Protein AF-A0A976CRT9-F1 (afdb_monomer)

Foldseek 3Di:
DFDDEAQPSQVVLLVCLVVLHAAEDAHVRNCVPQVVVSVVSNVVSVHHYHYPHDQVNVVVVVCPPPDPPPVVDPDRDGDDPCALCNPPDPVCVVVDDPVSRVPD

Radius of gyration: 17.55 Å; Cα contacts (8 Å, |Δi|>4): 98; chains: 1; bounding box: 42×22×47 Å

Mean predicted aligned error: 4.17 Å

Sequence (104 aa):
MVAIVGTAGLHPALAAIRAGKDLAVASKEILVMAGEIVTREAELAGVPLLPVDSEHNAIFQCLDGHRGGASEVSRLILTASGGPFRNTPASDLEHVTLAQALKH

Nearest PDB structures (foldseek):
  6mh5-assembly1_A  TM=9.242E-01  e=1.907E-06  Staphylococcus schleiferi
  4zqh-assembly1_B  TM=9.095E-01  e=7.914E-05  Moraxella catarrhalis
  7f4c-assembly1_A  TM=8.980E-01  e=1.549E-01  Sulfurisphaera tokodaii str. 7
  4ydr-assembly1_A  TM=7.462E-01  e=8.691E-02  Sulfurisphaera tokodaii str. 7
  5x9d-assembly1_A-2  TM=7.188E-01  e=1.124E-01  Sulfurisphaera tokodaii str. 7

Secondary structure (DSSP, 8-state):
-B--SGGGGHHHHHHHHHTT--EEE--HHHHHHHHHHHHHHHHHHT--EEE-SHHHHHHHHHHTT--SGGGG-S---------TTTT--GGGGGG--HHHHT--

Structure (mmCIF, N/CA/C/O backbone):
data_AF-A0A976CRT9-F1
#
_entry.id   AF-A0A976CRT9-F1
#
loop_
_atom_site.group_PDB
_atom_site.id
_atom_site.type_symbol
_atom_site.label_atom_id
_atom_site.label_alt_id
_atom_site.label_comp_id
_atom_site.label_asym_id
_atom_site.label_entity_id
_atom_site.label_seq_id
_atom_site.pdbx_PDB_ins_code
_atom_site.Cartn_x
_atom_site.Cartn_y
_atom_site.Cartn_z
_atom_site.occupancy
_atom_site.B_iso_or_equiv
_atom_site.auth_seq_id
_atom_site.auth_comp_id
_atom_site.auth_asym_id
_atom_site.auth_atom_id
_atom_site.pdbx_PDB_model_num
ATOM 1 N N . MET A 1 1 ? -10.416 -9.429 3.683 1.00 85.25 1 MET A N 1
ATOM 2 C CA . MET A 1 1 ? -9.215 -8.914 2.992 1.00 85.25 1 MET A CA 1
ATOM 3 C C . MET A 1 1 ? -9.604 -8.440 1.601 1.00 85.25 1 MET A C 1
ATOM 5 O O . MET A 1 1 ? -10.251 -9.197 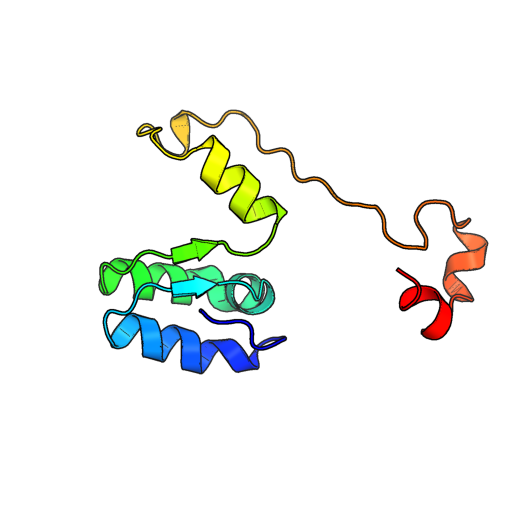0.887 1.00 85.25 1 MET A O 1
ATOM 9 N N . VAL A 1 2 ? -9.234 -7.213 1.232 1.00 89.06 2 VAL A N 1
ATOM 10 C CA . VAL A 1 2 ? -9.429 -6.649 -0.113 1.00 89.06 2 VAL A CA 1
ATOM 11 C C . VAL A 1 2 ? -8.074 -6.555 -0.808 1.00 89.06 2 VAL A C 1
ATOM 13 O O . VAL A 1 2 ? -7.195 -5.825 -0.356 1.00 89.06 2 VAL A O 1
ATOM 16 N N . ALA A 1 3 ? -7.932 -7.311 -1.897 1.00 90.31 3 ALA A N 1
ATOM 17 C CA . ALA A 1 3 ? -6.730 -7.388 -2.734 1.00 90.31 3 ALA A CA 1
ATOM 18 C C . ALA A 1 3 ? -7.061 -7.224 -4.233 1.00 90.31 3 ALA A C 1
ATOM 20 O O . ALA A 1 3 ? -6.347 -7.707 -5.107 1.00 90.31 3 ALA A O 1
ATOM 21 N N . ILE A 1 4 ? -8.199 -6.591 -4.531 1.00 90.44 4 ILE A N 1
ATOM 22 C CA . ILE A 1 4 ? -8.618 -6.290 -5.902 1.00 90.44 4 ILE A CA 1
ATOM 23 C C . ILE A 1 4 ? -7.757 -5.130 -6.404 1.00 90.44 4 ILE A C 1
ATOM 25 O O . ILE A 1 4 ? -7.726 -4.080 -5.765 1.00 90.44 4 ILE A O 1
ATOM 29 N N . VAL A 1 5 ? -7.068 -5.318 -7.529 1.00 85.69 5 VAL A N 1
ATOM 30 C CA . VAL A 1 5 ? -6.184 -4.300 -8.117 1.00 85.69 5 VAL A CA 1
ATOM 31 C C . VAL A 1 5 ? -6.986 -3.070 -8.550 1.00 85.69 5 VAL A C 1
ATOM 33 O O . VAL A 1 5 ? -8.070 -3.191 -9.130 1.00 85.69 5 VAL A O 1
ATOM 36 N N . GLY A 1 6 ? -6.436 -1.882 -8.296 1.00 85.56 6 GLY A N 1
ATOM 37 C CA . GLY A 1 6 ? -7.032 -0.616 -8.704 1.00 85.56 6 GLY A CA 1
ATOM 38 C C . GLY A 1 6 ? -8.298 -0.236 -7.928 1.00 85.56 6 GLY A C 1
ATOM 39 O O . GLY A 1 6 ? -8.515 -0.607 -6.776 1.00 85.56 6 GLY A O 1
ATOM 40 N N . THR A 1 7 ? -9.153 0.558 -8.570 1.00 88.44 7 THR A N 1
ATOM 41 C CA . THR A 1 7 ? -10.294 1.226 -7.919 1.00 88.44 7 THR A CA 1
ATOM 42 C C . THR A 1 7 ? -11.522 0.335 -7.740 1.00 88.44 7 THR A C 1
ATOM 44 O O . THR A 1 7 ? -12.406 0.652 -6.943 1.00 88.44 7 THR A O 1
ATOM 47 N N . ALA A 1 8 ? -11.570 -0.808 -8.431 1.00 90.75 8 ALA A N 1
ATOM 48 C CA . ALA A 1 8 ? -12.698 -1.737 -8.386 1.00 90.75 8 ALA A CA 1
ATOM 49 C C . ALA A 1 8 ? -12.944 -2.323 -6.982 1.00 90.75 8 ALA A C 1
ATOM 51 O O . ALA A 1 8 ? -14.051 -2.767 -6.681 1.00 90.75 8 ALA A O 1
ATOM 52 N N . GLY A 1 9 ? -11.938 -2.291 -6.101 1.00 91.62 9 GLY A N 1
ATOM 53 C CA . GLY A 1 9 ? -12.063 -2.755 -4.722 1.00 91.62 9 GLY A CA 1
ATOM 54 C C . GLY A 1 9 ? -12.827 -1.817 -3.778 1.00 91.62 9 GLY A C 1
ATOM 55 O O . GLY A 1 9 ? -13.158 -2.247 -2.674 1.00 91.62 9 GLY A O 1
ATOM 56 N N . LEU A 1 10 ? -13.162 -0.583 -4.185 1.00 94.19 10 LEU A N 1
ATOM 57 C CA . LEU A 1 10 ? -13.832 0.388 -3.307 1.00 94.19 10 LEU A CA 1
ATOM 58 C C . LEU A 1 10 ? -15.232 -0.070 -2.867 1.00 94.19 10 LEU A C 1
ATOM 60 O O . LEU A 1 10 ? -15.529 -0.073 -1.674 1.00 94.19 10 LEU A O 1
ATOM 64 N N . HIS A 1 11 ? -16.097 -0.478 -3.801 1.00 94.31 11 HIS A N 1
ATOM 65 C CA . HIS A 1 11 ? -17.450 -0.927 -3.447 1.00 94.31 11 HIS A CA 1
ATOM 66 C C . HIS A 1 11 ? -17.436 -2.158 -2.521 1.00 94.31 11 HIS A C 1
ATOM 68 O O . HIS A 1 11 ? -18.120 -2.118 -1.495 1.00 94.31 11 HIS A O 1
ATOM 74 N N . PRO A 1 12 ? -16.644 -3.217 -2.797 1.00 94.56 12 PRO A N 1
ATOM 75 C CA . PRO A 1 12 ? -16.480 -4.330 -1.863 1.00 94.56 12 PRO A CA 1
A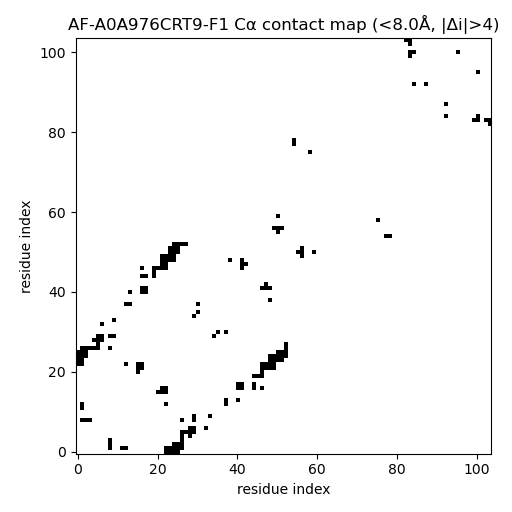TOM 76 C C . PRO A 1 12 ? -15.941 -3.914 -0.488 1.00 94.56 12 PRO A C 1
ATOM 78 O O . PRO A 1 12 ? -16.415 -4.432 0.521 1.00 94.56 12 PRO A O 1
ATOM 81 N N . ALA A 1 13 ? -14.990 -2.974 -0.426 1.00 94.94 13 ALA A N 1
ATOM 82 C CA . ALA A 1 13 ? -14.436 -2.479 0.835 1.00 94.94 13 ALA A CA 1
ATOM 83 C C . ALA A 1 13 ? -15.502 -1.781 1.695 1.00 94.94 13 ALA A C 1
ATOM 85 O O . ALA A 1 13 ? -15.668 -2.120 2.866 1.00 94.94 13 ALA A O 1
ATOM 86 N N . LEU A 1 14 ? -16.280 -0.870 1.103 1.00 95.56 14 LEU A N 1
ATOM 87 C CA . LEU A 1 14 ? -17.370 -0.182 1.803 1.00 95.56 14 LEU A CA 1
ATOM 88 C C . LEU A 1 14 ? -18.482 -1.148 2.226 1.00 95.56 14 LEU A C 1
ATOM 90 O O . LEU A 1 14 ? -19.026 -1.024 3.320 1.00 95.56 14 LEU A O 1
ATOM 94 N N . ALA A 1 15 ? -18.811 -2.133 1.386 1.00 95.88 15 ALA A N 1
ATOM 95 C CA . ALA A 1 15 ? -19.790 -3.159 1.730 1.00 95.88 15 ALA A CA 1
ATOM 96 C C . ALA A 1 15 ? -19.332 -4.009 2.929 1.00 95.88 15 ALA A C 1
ATOM 98 O O . ALA A 1 15 ? -20.135 -4.289 3.817 1.00 95.88 15 ALA A O 1
ATOM 99 N N . ALA A 1 16 ? -18.048 -4.379 2.984 1.00 96.12 16 ALA A N 1
ATOM 100 C CA . ALA A 1 16 ? -17.477 -5.114 4.110 1.00 96.12 16 ALA A CA 1
ATOM 101 C C . ALA A 1 16 ? -17.519 -4.295 5.411 1.00 96.12 16 ALA A C 1
ATOM 103 O O . ALA A 1 16 ? -17.977 -4.809 6.431 1.00 96.12 16 ALA A O 1
ATOM 104 N N . ILE A 1 17 ? -17.134 -3.015 5.353 1.00 96.69 17 ILE A N 1
ATOM 105 C CA . ILE A 1 17 ? -17.213 -2.088 6.493 1.00 96.69 17 ILE A CA 1
ATOM 106 C C . ILE A 1 17 ? -18.651 -1.990 7.015 1.00 96.69 17 ILE A C 1
ATOM 108 O O . ILE A 1 17 ? -18.900 -2.206 8.197 1.00 96.69 17 ILE A O 1
ATOM 112 N N . ARG A 1 18 ? -19.623 -1.733 6.130 1.00 95.62 18 ARG A N 1
ATOM 113 C CA . ARG A 1 18 ? -21.045 -1.606 6.504 1.00 95.62 18 ARG A CA 1
ATOM 114 C C . ARG A 1 18 ? -21.641 -2.898 7.056 1.00 95.62 18 ARG A C 1
ATOM 116 O O . ARG A 1 18 ? -22.608 -2.852 7.807 1.00 95.62 18 ARG A O 1
ATOM 123 N N . ALA A 1 19 ? -21.067 -4.044 6.701 1.00 96.81 19 ALA A N 1
ATOM 124 C CA . ALA A 1 19 ? -21.417 -5.344 7.261 1.00 96.81 19 ALA A CA 1
ATOM 125 C C . ALA A 1 19 ? -20.703 -5.650 8.597 1.00 96.81 19 ALA A C 1
ATOM 127 O O . ALA A 1 19 ? -20.808 -6.776 9.093 1.00 96.81 19 ALA A O 1
ATOM 128 N N . GLY A 1 20 ? -19.963 -4.688 9.163 1.00 95.69 20 GLY A N 1
ATOM 129 C CA . GLY A 1 20 ? -19.244 -4.829 10.429 1.00 95.69 20 GLY A CA 1
ATOM 130 C C . GLY A 1 20 ? -18.052 -5.783 10.346 1.00 95.69 20 GLY A C 1
ATOM 131 O O . GLY A 1 20 ? -17.771 -6.493 11.308 1.00 95.69 20 GLY A O 1
ATOM 132 N N . LYS A 1 21 ? -17.412 -5.903 9.175 1.00 96.56 21 LYS A N 1
ATOM 133 C CA . LYS A 1 21 ? -16.273 -6.806 8.964 1.00 96.56 21 LYS A CA 1
ATOM 134 C C . LYS A 1 21 ? -14.964 -6.039 8.989 1.00 96.56 21 LYS A C 1
ATOM 136 O O . LYS A 1 21 ? -14.800 -5.128 8.184 1.00 96.56 21 LYS A O 1
ATOM 141 N N . ASP A 1 22 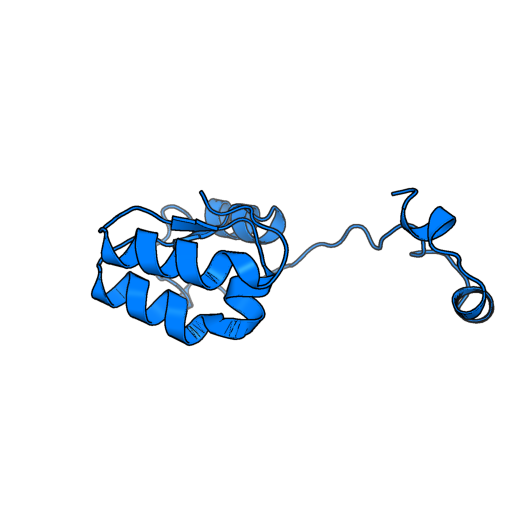? -14.021 -6.499 9.808 1.00 93.94 22 ASP A N 1
ATOM 142 C CA . ASP A 1 22 ? -12.629 -6.041 9.806 1.00 93.94 22 ASP A CA 1
A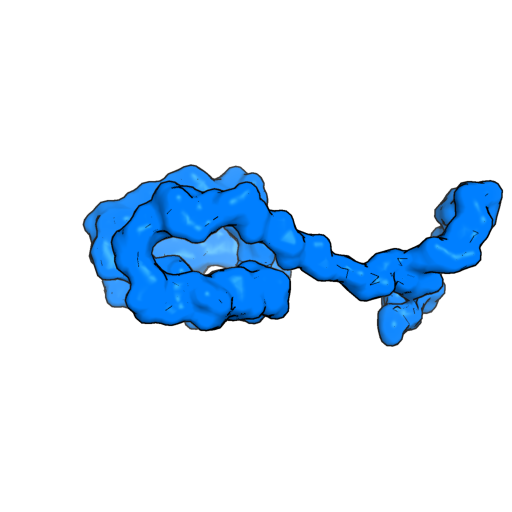TOM 143 C C . ASP A 1 22 ? -12.073 -5.973 8.383 1.00 93.94 22 ASP A C 1
ATOM 145 O O . ASP A 1 22 ? -12.160 -6.934 7.599 1.00 93.94 22 ASP A O 1
ATOM 149 N N . LEU A 1 23 ? -11.485 -4.828 8.041 1.00 94.19 23 LEU A N 1
ATOM 150 C CA . LEU A 1 23 ? -11.020 -4.576 6.691 1.00 94.19 23 LEU A CA 1
ATOM 151 C C . LEU A 1 23 ? -9.494 -4.598 6.636 1.00 94.19 23 LEU A C 1
ATOM 153 O O . LEU A 1 23 ? -8.823 -3.598 6.864 1.00 94.19 23 LEU A O 1
ATOM 157 N N . ALA A 1 24 ? -8.952 -5.749 6.244 1.00 95.00 24 ALA A N 1
ATOM 158 C CA . ALA A 1 24 ? -7.565 -5.858 5.802 1.00 95.00 24 ALA A CA 1
ATOM 159 C C . ALA A 1 24 ? -7.425 -5.350 4.353 1.00 95.00 24 ALA A C 1
ATOM 161 O O . ALA A 1 24 ? -7.992 -5.965 3.440 1.00 95.00 24 ALA A O 1
ATOM 162 N N . VAL A 1 25 ? -6.698 -4.249 4.143 1.00 90.88 25 VAL A N 1
ATOM 163 C CA . VAL A 1 25 ? -6.551 -3.555 2.850 1.00 90.88 25 VAL A CA 1
ATOM 164 C C . VAL A 1 25 ? -5.145 -3.760 2.288 1.00 90.88 25 VAL A C 1
ATOM 166 O O . VAL A 1 25 ? -4.165 -3.289 2.864 1.00 90.88 25 VAL A O 1
ATOM 169 N N . ALA A 1 26 ? -5.049 -4.445 1.145 1.00 90.75 26 ALA A N 1
ATOM 170 C CA . ALA A 1 26 ? -3.801 -4.590 0.390 1.00 90.75 26 ALA A CA 1
ATOM 171 C C . ALA A 1 26 ? -3.683 -3.573 -0.755 1.00 90.75 26 ALA A C 1
ATOM 173 O O . ALA A 1 26 ? -2.584 -3.151 -1.097 1.00 90.75 26 ALA A O 1
ATOM 174 N N . SER A 1 27 ? -4.809 -3.164 -1.342 1.00 87.75 27 SER A N 1
ATOM 175 C CA . SER A 1 27 ? -4.819 -2.257 -2.492 1.00 87.75 27 SER A CA 1
ATOM 176 C C . SER A 1 27 ? -4.664 -0.801 -2.055 1.00 87.75 27 SER A C 1
ATOM 178 O O . SER A 1 27 ? -5.583 -0.215 -1.473 1.00 87.75 27 SER A O 1
ATOM 180 N N . LYS A 1 28 ? -3.511 -0.201 -2.365 1.00 8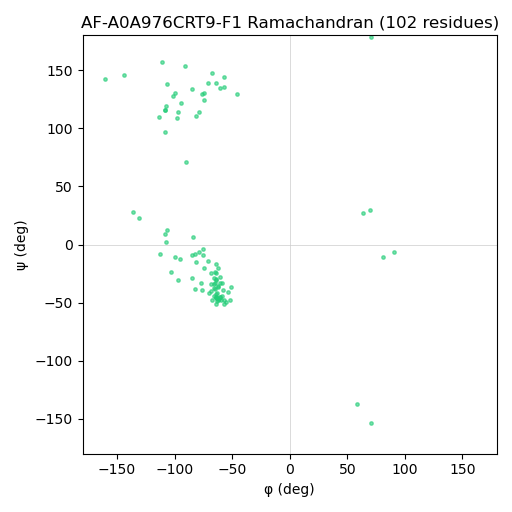9.69 28 LYS A N 1
ATOM 181 C CA . LYS A 1 28 ? -3.181 1.184 -1.991 1.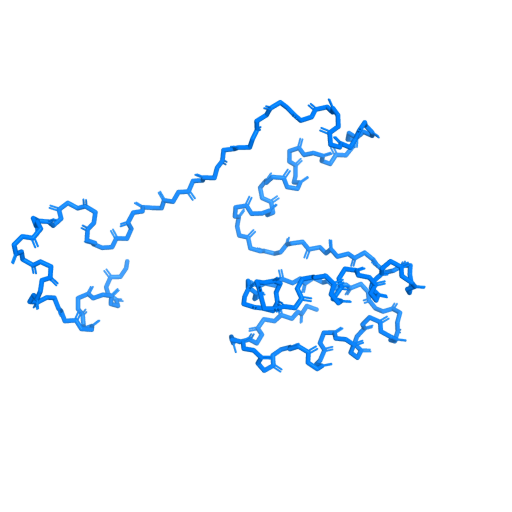00 89.69 28 LYS A CA 1
ATOM 182 C C . LYS A 1 28 ? -4.107 2.190 -2.686 1.00 89.69 28 LYS A C 1
ATOM 184 O O . LYS A 1 28 ? -4.474 3.210 -2.112 1.00 89.69 28 LYS A O 1
ATOM 189 N N . GLU A 1 29 ? -4.533 1.881 -3.909 1.00 92.62 29 GLU A N 1
ATOM 190 C CA . GLU A 1 29 ? -5.314 2.753 -4.791 1.00 92.62 29 GLU A CA 1
ATOM 191 C C . GLU A 1 29 ? -6.664 3.153 -4.190 1.00 92.62 29 GLU A C 1
ATOM 193 O O . GLU A 1 29 ? -7.121 4.273 -4.405 1.00 92.62 29 GLU A O 1
ATOM 198 N N . ILE A 1 30 ? -7.286 2.267 -3.405 1.00 91.25 30 ILE A N 1
ATOM 199 C CA . ILE A 1 30 ? -8.556 2.543 -2.719 1.00 91.25 30 ILE A CA 1
ATOM 200 C C . ILE A 1 30 ? -8.374 3.681 -1.713 1.00 91.25 30 ILE A C 1
ATOM 202 O O . ILE A 1 30 ? -9.183 4.606 -1.676 1.00 91.25 30 ILE A O 1
ATOM 206 N N . LEU A 1 31 ? -7.303 3.627 -0.917 1.00 90.81 31 LEU A N 1
ATOM 207 C CA . LEU A 1 31 ? -7.023 4.626 0.113 1.00 90.81 31 LEU A CA 1
ATOM 208 C C . LEU A 1 31 ? -6.466 5.922 -0.482 1.00 90.81 31 LEU A C 1
ATOM 210 O O . LEU A 1 31 ? -6.784 6.998 0.012 1.00 90.81 31 LEU A O 1
ATOM 214 N N . VAL A 1 32 ? -5.704 5.846 -1.576 1.00 93.12 32 VAL A N 1
ATOM 215 C CA . VAL A 1 32 ? -5.250 7.041 -2.306 1.00 93.12 32 VAL A CA 1
ATOM 216 C C . VAL A 1 32 ? -6.434 7.802 -2.910 1.00 93.12 32 VAL A C 1
ATOM 218 O O . VAL A 1 32 ? -6.475 9.026 -2.843 1.00 93.12 32 VAL A O 1
ATOM 221 N N . MET A 1 33 ? -7.406 7.094 -3.490 1.00 93.69 33 MET A N 1
ATOM 222 C CA . MET A 1 33 ? -8.549 7.713 -4.168 1.00 93.69 33 MET A CA 1
ATOM 223 C C . MET A 1 33 ? -9.671 8.134 -3.210 1.00 93.69 33 MET A C 1
ATOM 225 O O . MET A 1 33 ? -10.287 9.176 -3.415 1.00 93.69 33 MET A O 1
ATOM 229 N N . ALA A 1 34 ? -9.955 7.333 -2.181 1.00 93.56 34 ALA A N 1
ATOM 230 C CA . ALA A 1 34 ? -11.127 7.496 -1.319 1.00 93.56 34 ALA A CA 1
ATOM 231 C C . ALA A 1 34 ? -10.807 7.339 0.177 1.00 93.56 34 ALA A C 1
ATOM 233 O O . ALA A 1 34 ? -11.681 6.948 0.952 1.00 93.56 34 ALA A O 1
ATOM 234 N N . GLY A 1 35 ? -9.575 7.643 0.594 1.00 92.50 35 GLY A N 1
ATOM 235 C CA . GLY A 1 35 ? -9.108 7.451 1.970 1.00 92.50 35 GLY A CA 1
ATOM 236 C C . GLY A 1 35 ? -10.018 8.079 3.021 1.00 92.50 35 GLY A C 1
ATOM 237 O O . GLY A 1 35 ? -10.424 7.390 3.948 1.00 92.50 35 GLY A O 1
ATOM 238 N N . GLU A 1 36 ? -10.426 9.338 2.843 1.00 95.31 36 GLU A N 1
ATOM 239 C CA . GLU A 1 36 ? -11.329 10.018 3.787 1.00 95.31 36 GLU A CA 1
ATOM 240 C C . GLU A 1 36 ? -12.667 9.279 3.950 1.00 95.31 36 GLU A C 1
ATOM 242 O O . GLU A 1 36 ? -13.138 9.076 5.066 1.00 95.31 36 GLU A O 1
ATOM 247 N N . ILE A 1 37 ? -13.265 8.831 2.842 1.00 95.69 37 ILE A N 1
ATOM 248 C CA . ILE A 1 37 ? -14.555 8.130 2.854 1.00 95.69 37 ILE A CA 1
ATOM 249 C C . ILE A 1 37 ? -14.407 6.772 3.542 1.00 95.69 37 ILE A C 1
ATOM 251 O O . ILE A 1 37 ? -15.219 6.431 4.397 1.00 95.69 37 ILE A O 1
ATOM 255 N N . VAL A 1 38 ? -13.378 6.002 3.181 1.00 95.31 38 VAL A N 1
ATOM 256 C CA . VAL A 1 38 ? -13.136 4.666 3.743 1.00 95.31 38 VAL A CA 1
ATOM 257 C C . VAL A 1 38 ? -12.846 4.748 5.240 1.00 95.31 38 VAL A C 1
ATOM 259 O O . VAL A 1 38 ? -13.452 4.003 6.006 1.00 95.31 38 VAL A O 1
ATOM 262 N N . THR A 1 39 ? -11.981 5.674 5.662 1.00 94.88 39 THR A N 1
ATOM 263 C CA . THR A 1 39 ? -11.654 5.893 7.077 1.00 94.88 39 THR A CA 1
ATOM 264 C C . THR A 1 39 ? -12.883 6.318 7.866 1.00 94.88 39 THR A C 1
ATOM 266 O O . THR A 1 39 ? -13.194 5.692 8.875 1.00 94.88 39 THR A O 1
ATOM 269 N N . ARG A 1 40 ? -13.653 7.294 7.367 1.00 96.69 40 ARG A N 1
ATOM 270 C CA . ARG A 1 40 ? -14.879 7.748 8.034 1.00 96.69 40 ARG A CA 1
ATOM 271 C C . ARG A 1 40 ? -15.908 6.630 8.185 1.00 96.69 40 ARG A C 1
ATOM 273 O O . ARG A 1 40 ? -16.508 6.489 9.243 1.00 96.69 40 ARG A O 1
ATOM 280 N N . GLU A 1 41 ? -16.155 5.843 7.139 1.00 96.50 41 GLU A N 1
ATOM 281 C CA . GLU A 1 41 ? -17.133 4.748 7.210 1.00 96.50 41 GLU A CA 1
ATOM 282 C C . GLU A 1 41 ? -16.668 3.652 8.181 1.00 96.50 41 GLU A C 1
ATOM 284 O O . GLU A 1 41 ? -17.492 3.101 8.908 1.00 96.50 41 GLU A O 1
ATOM 289 N N . ALA A 1 42 ? -15.364 3.355 8.224 1.00 96.25 42 ALA A N 1
ATOM 290 C CA . ALA A 1 42 ? -14.793 2.393 9.163 1.00 96.25 42 ALA A CA 1
ATOM 291 C C . ALA A 1 42 ? -14.919 2.868 10.618 1.00 96.25 42 ALA A C 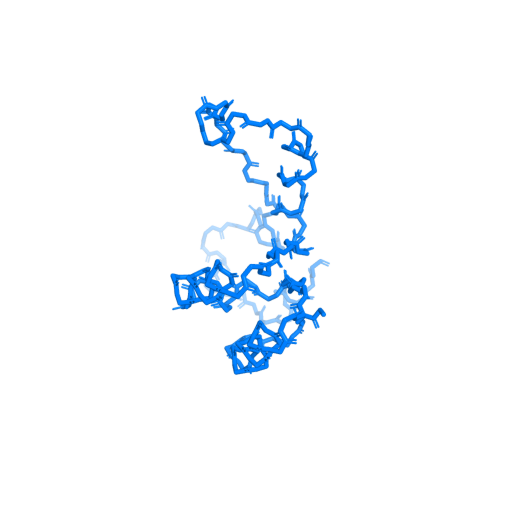1
ATOM 293 O O . ALA A 1 42 ? -15.359 2.101 11.473 1.00 96.25 42 ALA A O 1
ATOM 294 N N . GLU A 1 43 ? -14.630 4.146 10.882 1.00 95.69 43 GLU A N 1
ATOM 295 C CA . GLU A 1 43 ? -14.833 4.781 12.189 1.00 95.69 43 GLU A CA 1
ATOM 296 C C . GLU A 1 43 ? -16.305 4.733 12.621 1.00 95.69 43 GLU A C 1
ATOM 298 O O . GLU A 1 43 ? -16.604 4.306 13.736 1.00 95.69 43 GLU A O 1
ATOM 303 N N . LEU A 1 44 ? -17.235 5.105 11.732 1.00 96.25 44 LEU A N 1
ATOM 304 C CA . LEU A 1 44 ? -18.677 5.065 12.005 1.00 96.25 44 LEU A CA 1
ATOM 305 C C . LEU A 1 44 ? -19.183 3.645 12.287 1.00 96.25 44 LEU A C 1
ATOM 307 O O . LEU A 1 44 ? -20.074 3.464 13.115 1.00 96.25 44 LEU A O 1
ATOM 311 N N . ALA A 1 45 ? -18.629 2.644 11.603 1.00 96.62 45 ALA A N 1
ATOM 312 C CA . ALA A 1 45 ? -18.974 1.241 11.804 1.00 96.62 45 ALA A CA 1
ATOM 313 C C . ALA A 1 45 ? -18.244 0.595 12.999 1.00 96.62 45 ALA A C 1
ATOM 315 O O . ALA A 1 45 ? -18.558 -0.542 13.349 1.00 96.62 45 ALA A O 1
ATOM 316 N N . GLY A 1 46 ? -17.271 1.282 13.613 1.00 96.50 46 GLY A N 1
ATOM 317 C CA . GLY A 1 46 ? -16.411 0.717 14.658 1.00 96.50 46 GLY A CA 1
ATOM 318 C C . GLY A 1 46 ? -15.531 -0.435 14.160 1.00 96.50 46 GLY A C 1
ATOM 319 O O . GLY A 1 46 ? -15.195 -1.334 14.929 1.00 96.50 46 GLY A O 1
ATOM 320 N N . VAL A 1 47 ? -15.197 -0.437 12.869 1.00 96.06 47 VAL A N 1
ATOM 321 C CA . VAL A 1 47 ? -14.458 -1.505 12.192 1.00 96.06 47 VAL A CA 1
ATOM 322 C C . VAL A 1 47 ? -12.984 -1.112 12.053 1.00 96.06 47 VAL A C 1
ATOM 324 O O . VAL A 1 47 ? -12.692 -0.027 11.549 1.00 96.06 47 VAL A O 1
ATOM 327 N N . PRO A 1 48 ? -12.029 -1.980 12.427 1.00 92.50 48 PRO A N 1
ATOM 328 C CA . PRO A 1 48 ? -10.612 -1.702 12.239 1.00 92.50 48 PRO A CA 1
ATOM 329 C C . PRO A 1 48 ? -10.205 -1.759 10.757 1.00 92.50 48 PRO A C 1
ATOM 331 O O . PRO A 1 48 ? -10.594 -2.664 10.009 1.00 92.50 48 PRO A O 1
ATOM 334 N N . LEU A 1 49 ? -9.350 -0.812 10.358 1.00 93.00 49 LEU A N 1
ATOM 335 C CA . LEU A 1 49 ? -8.629 -0.815 9.085 1.00 93.00 49 LEU A CA 1
ATOM 336 C C . LEU A 1 49 ? -7.220 -1.369 9.307 1.00 93.00 49 LEU A C 1
ATOM 338 O O . LEU A 1 49 ? -6.409 -0.750 9.992 1.00 93.00 49 LEU A O 1
ATOM 342 N N . LEU A 1 50 ? -6.925 -2.529 8.721 1.00 94.56 50 LEU A N 1
ATOM 343 C CA . LEU A 1 50 ? -5.641 -3.213 8.878 1.00 94.56 50 LEU A CA 1
ATOM 344 C C . LEU A 1 50 ? -4.822 -3.106 7.579 1.00 94.56 50 LEU A C 1
ATOM 346 O O . LEU A 1 50 ? -5.280 -3.590 6.536 1.00 94.56 50 LEU A O 1
ATOM 350 N N . PRO A 1 51 ? -3.627 -2.489 7.592 1.00 93.62 51 PRO A N 1
A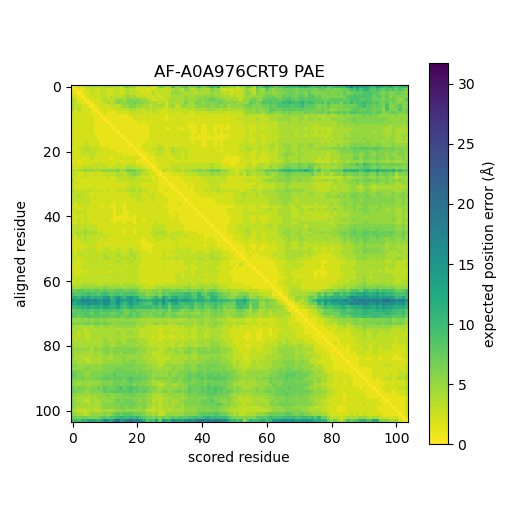TOM 351 C CA . PRO A 1 51 ? -2.790 -2.398 6.403 1.00 93.62 51 PRO A CA 1
ATOM 352 C C . PRO A 1 51 ? -2.133 -3.749 6.095 1.00 93.62 51 PRO A C 1
ATOM 354 O O . PRO A 1 51 ? -1.520 -4.361 6.962 1.00 93.62 51 PRO A O 1
ATOM 357 N N . VAL A 1 52 ? -2.232 -4.205 4.845 1.00 94.50 52 VAL A N 1
ATOM 358 C CA . VAL A 1 52 ? -1.544 -5.424 4.366 1.00 94.50 52 VAL A CA 1
ATOM 359 C C . VAL A 1 52 ? -0.317 -5.083 3.518 1.00 94.50 52 VAL A C 1
ATOM 361 O O . VAL A 1 52 ? 0.608 -5.883 3.408 1.00 94.50 52 VAL A O 1
ATOM 364 N N . ASP A 1 53 ? -0.295 -3.888 2.934 1.00 93.69 53 ASP A N 1
ATOM 365 C CA . ASP A 1 53 ? 0.834 -3.380 2.163 1.00 93.69 53 ASP A CA 1
ATOM 366 C C . ASP A 1 53 ? 2.132 -3.361 2.991 1.00 93.69 53 ASP A C 1
ATOM 368 O O . ASP A 1 53 ? 2.105 -2.942 4.149 1.00 93.69 53 ASP A O 1
ATOM 372 N N . SER A 1 54 ? 3.259 -3.813 2.425 1.00 93.56 54 SER A N 1
ATOM 373 C CA . SER A 1 54 ? 4.482 -4.132 3.183 1.00 93.56 54 SER A CA 1
ATOM 374 C C . SER A 1 54 ? 4.992 -2.982 4.045 1.00 93.56 54 SER A C 1
ATOM 376 O O . SER A 1 54 ? 5.246 -3.179 5.234 1.00 93.56 54 SER A O 1
ATOM 378 N N . GLU A 1 55 ? 5.115 -1.780 3.482 1.00 95.25 55 GLU A N 1
ATOM 379 C CA . GLU A 1 55 ? 5.660 -0.625 4.203 1.00 95.25 55 GLU A CA 1
ATOM 380 C C . GLU A 1 55 ? 4.694 -0.135 5.292 1.00 95.25 55 GLU A C 1
ATOM 382 O O . GLU A 1 55 ? 5.100 0.159 6.417 1.00 95.25 55 GLU A O 1
ATOM 387 N N . HIS A 1 56 ? 3.398 -0.099 4.982 1.00 93.44 56 HIS A N 1
ATOM 388 C CA . HIS A 1 56 ? 2.359 0.337 5.914 1.00 93.44 56 HIS A CA 1
ATOM 389 C C . HIS A 1 56 ? 2.185 -0.659 7.064 1.00 93.44 56 HIS A C 1
ATOM 391 O O . HIS A 1 56 ? 2.041 -0.256 8.216 1.00 93.44 56 HIS A O 1
ATOM 397 N N . ASN A 1 57 ? 2.250 -1.957 6.766 1.00 94.69 57 ASN A N 1
ATOM 398 C CA . ASN A 1 57 ? 2.201 -3.018 7.761 1.00 94.69 57 ASN A CA 1
ATOM 399 C C . ASN A 1 57 ? 3.464 -3.037 8.638 1.00 94.69 57 ASN A C 1
ATOM 401 O O . ASN A 1 57 ? 3.380 -3.333 9.827 1.00 94.69 57 ASN A O 1
ATOM 405 N N . ALA A 1 58 ? 4.636 -2.699 8.091 1.00 95.56 58 ALA A N 1
ATOM 406 C CA . ALA A 1 58 ? 5.848 -2.530 8.893 1.00 95.56 58 ALA A CA 1
ATOM 407 C C . ALA A 1 58 ? 5.706 -1.363 9.884 1.00 95.56 58 ALA A C 1
ATOM 409 O O . ALA A 1 58 ? 6.006 -1.523 11.064 1.00 95.56 58 ALA A O 1
ATOM 410 N N . ILE A 1 59 ? 5.180 -0.216 9.436 1.00 93.81 59 ILE A N 1
ATOM 411 C CA . ILE A 1 59 ? 4.875 0.920 10.322 1.00 93.81 59 ILE A CA 1
ATOM 412 C C . ILE A 1 59 ? 3.848 0.518 11.385 1.00 93.81 59 ILE A C 1
ATOM 414 O O . ILE A 1 59 ? 4.050 0.814 12.559 1.00 93.81 59 ILE A O 1
ATOM 418 N N . PHE A 1 60 ? 2.779 -0.177 10.990 1.00 92.56 60 PHE A N 1
ATOM 419 C CA . PHE A 1 60 ? 1.745 -0.646 11.911 1.00 92.56 60 PHE A CA 1
ATOM 420 C C . PHE A 1 60 ? 2.332 -1.528 13.018 1.00 92.56 60 PHE A C 1
ATOM 422 O O . PHE A 1 60 ? 2.090 -1.267 14.190 1.00 92.56 60 PHE A O 1
ATOM 429 N N . GLN A 1 61 ? 3.178 -2.500 12.667 1.00 93.38 61 GLN A N 1
ATOM 430 C CA . GLN A 1 61 ? 3.857 -3.362 13.640 1.00 93.38 61 GLN A CA 1
ATOM 431 C C . GLN A 1 61 ? 4.793 -2.591 14.578 1.00 93.38 61 GLN A C 1
ATOM 433 O O . GLN A 1 61 ? 4.876 -2.920 15.755 1.00 93.38 61 GLN A O 1
ATOM 438 N N . CYS A 1 62 ? 5.484 -1.557 14.088 1.00 93.38 62 CYS A N 1
ATOM 439 C CA . CYS A 1 62 ? 6.333 -0.711 14.932 1.00 93.38 62 CYS A CA 1
ATOM 440 C C . CYS A 1 62 ? 5.539 0.147 15.930 1.00 93.38 62 CYS A C 1
ATOM 442 O O . CYS A 1 62 ? 6.105 0.579 16.930 1.00 93.38 62 CYS A O 1
ATOM 444 N N . LEU A 1 63 ? 4.268 0.437 15.642 1.00 90.69 63 LEU A N 1
ATOM 445 C CA . LEU A 1 63 ? 3.391 1.245 16.492 1.00 90.69 63 LEU A CA 1
ATOM 446 C C . LEU A 1 63 ? 2.439 0.394 17.342 1.00 90.69 63 LEU A C 1
ATOM 448 O O . LEU A 1 63 ? 1.787 0.930 18.237 1.00 90.69 63 LEU A O 1
ATOM 452 N N . ASP A 1 64 ? 2.338 -0.910 17.087 1.00 88.44 64 ASP A N 1
ATOM 453 C CA . ASP A 1 64 ? 1.441 -1.784 17.835 1.00 88.44 64 ASP A CA 1
ATOM 454 C C . ASP A 1 64 ? 1.809 -1.798 19.330 1.00 88.44 64 ASP A C 1
ATOM 456 O O . ASP A 1 64 ? 2.976 -1.852 19.718 1.00 88.44 64 ASP A O 1
ATOM 460 N N . GLY A 1 65 ? 0.798 -1.679 20.190 1.00 83.44 65 GLY A N 1
ATOM 461 C CA . GLY A 1 65 ? 0.970 -1.513 21.637 1.00 83.44 65 GLY A CA 1
ATOM 462 C C . GLY A 1 65 ? 1.297 -0.089 22.121 1.00 83.44 65 GLY A C 1
ATOM 463 O O . GLY A 1 65 ? 1.171 0.169 23.322 1.00 83.44 65 GLY A O 1
ATOM 464 N N . HIS A 1 66 ? 1.625 0.855 21.231 1.00 84.31 66 HIS A N 1
ATOM 465 C CA . HIS A 1 66 ? 1.810 2.270 21.572 1.00 84.31 66 HIS A CA 1
ATOM 466 C C . HIS A 1 66 ? 0.472 3.022 21.562 1.00 84.31 66 HIS A C 1
ATOM 468 O O . HIS A 1 66 ? -0.345 2.863 20.656 1.00 84.31 66 HIS A O 1
ATOM 474 N N . ARG A 1 67 ? 0.210 3.834 22.597 1.00 81.12 67 ARG A N 1
ATOM 475 C CA . ARG A 1 67 ? -1.109 4.465 22.810 1.00 81.12 67 ARG A CA 1
ATOM 476 C C . ARG A 1 67 ? -1.133 5.981 22.656 1.00 81.12 67 ARG A C 1
ATOM 478 O O . ARG A 1 67 ? -2.227 6.539 22.632 1.00 81.12 67 ARG A O 1
ATOM 485 N N . GLY A 1 68 ? 0.009 6.655 22.520 1.00 79.69 68 GLY A N 1
ATOM 486 C CA . GLY A 1 68 ? 0.020 8.105 22.292 1.00 79.69 68 GLY A CA 1
ATOM 487 C C . GLY A 1 68 ? -0.368 8.514 20.871 1.00 79.69 68 GLY A C 1
ATOM 488 O O . GLY A 1 68 ? -0.499 9.702 20.586 1.00 79.69 68 GLY A O 1
ATOM 489 N N . GLY A 1 69 ? -0.603 7.554 19.973 1.00 82.75 69 GLY A N 1
ATOM 490 C CA . GLY A 1 69 ? -1.031 7.835 18.607 1.00 82.75 69 GLY A CA 1
ATOM 491 C C . GLY A 1 69 ? -0.017 8.712 17.873 1.00 82.75 69 GLY A C 1
ATOM 492 O O . GLY A 1 69 ? 1.191 8.513 17.985 1.00 82.75 69 GLY A O 1
ATOM 493 N N . ALA A 1 70 ? -0.498 9.707 17.128 1.00 84.38 70 ALA A N 1
ATOM 494 C CA . ALA A 1 70 ? 0.360 10.552 16.299 1.00 84.38 70 ALA A CA 1
ATOM 495 C C . ALA A 1 70 ? 1.366 11.411 17.094 1.00 84.38 70 ALA A C 1
ATOM 497 O O . ALA A 1 70 ? 2.390 11.792 16.536 1.00 84.38 70 ALA A O 1
ATOM 498 N N . SER A 1 71 ? 1.115 11.715 18.375 1.00 89.94 71 SER A N 1
ATOM 499 C CA . SER A 1 71 ? 2.019 12.562 19.171 1.00 89.94 71 SER A CA 1
ATOM 500 C C . SER A 1 71 ? 3.305 11.848 19.603 1.00 89.94 71 SER A C 1
ATOM 502 O O . SER A 1 71 ? 4.298 12.512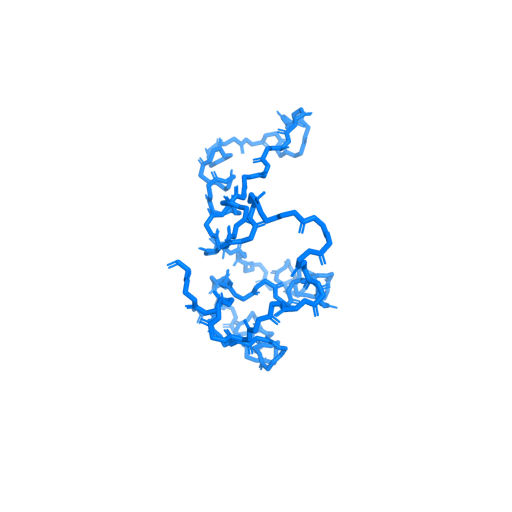 19.892 1.00 89.94 71 SER A O 1
ATOM 504 N N . GLU A 1 72 ? 3.315 10.512 19.603 1.00 90.44 72 GLU A N 1
ATOM 505 C CA . GLU A 1 72 ? 4.507 9.695 19.873 1.00 90.44 72 GLU A CA 1
ATOM 506 C C . GLU A 1 72 ? 5.375 9.482 18.618 1.00 90.44 72 GLU A C 1
ATOM 508 O O . GLU A 1 72 ? 6.507 9.003 18.714 1.00 90.44 72 GLU A O 1
ATOM 513 N N . VAL A 1 73 ? 4.887 9.871 17.434 1.00 92.88 73 VAL A N 1
ATOM 514 C CA . VAL A 1 73 ? 5.581 9.666 16.157 1.00 92.88 73 VAL A CA 1
ATOM 515 C C . VAL A 1 73 ? 6.331 10.931 15.743 1.00 92.88 73 VAL A C 1
ATOM 517 O O . VAL A 1 73 ? 5.741 11.912 15.302 1.00 92.88 73 VAL A O 1
ATOM 520 N N . SER A 1 74 ? 7.664 10.898 15.818 1.00 94.44 74 SER A N 1
ATOM 521 C CA . SER A 1 74 ? 8.514 12.017 15.375 1.00 94.44 74 SER A CA 1
ATOM 522 C C . SER A 1 74 ? 8.831 11.996 13.874 1.00 94.44 74 SER A C 1
ATOM 524 O O . SER A 1 74 ? 9.076 13.043 13.272 1.00 94.44 74 SER A O 1
ATOM 526 N N . ARG A 1 75 ? 8.870 10.805 13.262 1.00 94.69 75 ARG A N 1
ATOM 527 C CA . ARG A 1 75 ? 9.209 10.593 11.848 1.00 94.69 75 ARG A CA 1
ATOM 528 C C . ARG A 1 75 ? 8.709 9.230 11.375 1.00 94.69 75 ARG A C 1
ATOM 530 O O . ARG A 1 75 ? 8.848 8.245 12.090 1.00 94.69 75 ARG A O 1
ATOM 537 N N . LEU A 1 76 ? 8.239 9.169 10.130 1.00 95.00 76 LEU A N 1
ATOM 538 C CA . LEU A 1 76 ? 8.037 7.920 9.393 1.00 95.00 76 LEU A CA 1
ATOM 539 C C . LEU A 1 76 ? 9.118 7.773 8.317 1.00 95.00 76 LEU A C 1
ATOM 541 O O . LEU A 1 76 ? 9.462 8.743 7.642 1.00 95.00 76 LEU A O 1
ATOM 545 N N . ILE A 1 77 ? 9.658 6.564 8.167 1.00 96.69 77 ILE A N 1
ATOM 546 C CA . ILE A 1 77 ? 10.621 6.222 7.115 1.00 96.69 77 ILE A CA 1
ATOM 547 C C . ILE A 1 77 ? 9.945 5.215 6.192 1.00 96.69 77 ILE A C 1
ATOM 549 O O . ILE A 1 77 ? 9.721 4.072 6.580 1.00 96.69 77 ILE A O 1
ATOM 553 N N . LEU A 1 78 ? 9.629 5.649 4.974 1.00 96.69 78 LEU A N 1
ATOM 554 C CA . LEU A 1 78 ? 9.112 4.780 3.921 1.00 96.69 78 LEU A CA 1
ATOM 555 C C . LEU A 1 78 ? 10.270 4.312 3.046 1.00 96.69 78 LEU A C 1
ATOM 557 O O . LEU A 1 78 ? 11.003 5.125 2.479 1.00 96.69 78 LEU A O 1
ATOM 561 N N . THR A 1 79 ? 10.449 3.000 2.962 1.00 96.81 79 THR A N 1
ATOM 562 C CA . THR A 1 79 ? 11.469 2.378 2.121 1.00 96.81 79 THR A CA 1
ATOM 563 C C . THR A 1 79 ? 10.905 2.076 0.736 1.00 96.81 79 THR A C 1
ATOM 565 O O . THR A 1 79 ? 9.707 1.896 0.548 1.00 96.81 79 THR A O 1
ATOM 568 N N . ALA A 1 80 ? 11.786 2.030 -0.259 1.00 95.12 80 ALA A N 1
ATOM 569 C CA . ALA A 1 80 ? 11.456 1.594 -1.608 1.00 95.12 80 ALA A CA 1
ATOM 570 C C . ALA A 1 80 ? 12.647 0.820 -2.182 1.00 95.12 80 ALA A C 1
ATOM 572 O O . ALA A 1 80 ? 13.801 1.159 -1.910 1.00 95.12 80 ALA A O 1
ATOM 573 N N . SER A 1 81 ? 12.387 -0.201 -3.000 1.00 95.62 81 SER A N 1
ATOM 574 C CA . SER A 1 81 ? 13.450 -0.962 -3.677 1.00 95.62 81 SER A CA 1
ATOM 575 C C . SER A 1 81 ? 14.215 -0.111 -4.703 1.00 95.62 81 SER A C 1
ATOM 577 O O . SER A 1 81 ? 15.404 -0.332 -4.946 1.00 95.62 81 SER A O 1
ATOM 579 N N . GLY A 1 82 ? 13.528 0.882 -5.280 1.00 94.56 82 GLY A N 1
ATOM 580 C CA . GLY A 1 82 ? 13.993 1.711 -6.393 1.00 94.56 82 GLY A CA 1
ATOM 581 C C . GLY A 1 82 ? 13.633 1.158 -7.777 1.00 94.56 82 GLY A C 1
ATOM 582 O O . GLY A 1 82 ? 13.840 1.852 -8.767 1.00 94.56 82 GLY A O 1
ATOM 583 N N . GLY A 1 83 ? 13.064 -0.050 -7.854 1.00 95.62 83 GLY A N 1
ATOM 584 C CA . GLY A 1 83 ? 12.644 -0.660 -9.117 1.00 95.62 83 GLY A CA 1
ATOM 585 C C . GLY A 1 83 ? 13.800 -1.107 -10.028 1.00 95.62 83 GLY A C 1
ATOM 586 O O . GLY A 1 83 ? 14.974 -0.888 -9.713 1.00 95.62 83 GLY A O 1
ATOM 587 N N . PRO A 1 84 ? 13.483 -1.707 -11.191 1.00 95.81 84 PRO A N 1
ATOM 588 C CA . PRO A 1 84 ? 14.481 -2.203 -12.145 1.00 95.81 84 PRO A CA 1
ATOM 589 C C . PRO A 1 84 ? 15.353 -1.094 -12.757 1.00 95.81 84 PRO A C 1
ATOM 591 O O . PRO A 1 84 ? 16.422 -1.375 -13.292 1.00 95.81 84 PRO A O 1
ATOM 594 N N . PHE A 1 85 ? 14.925 0.168 -12.656 1.00 96.50 85 PHE A N 1
ATOM 595 C CA . PHE A 1 85 ? 15.581 1.314 -13.292 1.00 96.50 85 PHE A CA 1
ATOM 596 C C . PHE A 1 85 ? 16.343 2.222 -12.324 1.00 96.50 85 PHE A C 1
ATOM 598 O O . PHE A 1 85 ? 16.763 3.310 -12.707 1.00 96.50 85 PHE A O 1
ATOM 605 N N . ARG A 1 86 ? 16.567 1.785 -11.075 1.00 96.06 86 ARG A N 1
ATOM 606 C CA . ARG A 1 86 ? 17.251 2.586 -10.043 1.00 96.06 86 ARG A CA 1
ATOM 607 C C . ARG A 1 86 ? 18.597 3.167 -10.498 1.00 96.06 86 ARG A C 1
ATOM 609 O O . ARG A 1 86 ? 18.949 4.269 -10.092 1.00 96.06 86 ARG A O 1
ATOM 616 N N . ASN A 1 87 ? 19.344 2.411 -11.301 1.00 95.88 87 ASN A N 1
ATOM 617 C CA . ASN A 1 87 ? 20.678 2.783 -11.782 1.00 95.88 87 ASN A CA 1
ATOM 618 C C . ASN A 1 87 ? 20.689 3.154 -13.277 1.00 95.88 87 ASN A C 1
ATOM 620 O O . ASN A 1 87 ? 21.764 3.277 -13.862 1.00 95.88 87 ASN A O 1
ATOM 624 N N . THR A 1 88 ? 19.522 3.281 -13.914 1.00 96.00 88 THR A N 1
ATOM 625 C CA . THR A 1 88 ? 19.425 3.614 -15.339 1.00 96.00 88 THR A CA 1
ATOM 626 C C . THR A 1 88 ? 19.715 5.105 -15.543 1.00 96.00 88 THR A C 1
ATOM 628 O O . THR A 1 88 ? 19.107 5.933 -14.859 1.00 96.00 88 THR A O 1
ATOM 631 N N . PRO A 1 89 ? 20.623 5.478 -16.466 1.00 97.31 89 PRO A N 1
ATOM 632 C CA . PRO A 1 89 ? 20.852 6.877 -16.813 1.00 97.31 89 PRO A CA 1
ATOM 633 C C . PRO A 1 89 ? 19.571 7.559 -17.295 1.00 97.31 89 PRO A C 1
ATOM 635 O O . PRO A 1 89 ? 18.768 6.957 -18.002 1.00 97.31 89 PRO A O 1
ATOM 638 N N . ALA A 1 90 ? 19.397 8.840 -16.962 1.00 96.69 90 ALA A N 1
ATOM 639 C CA . ALA A 1 90 ? 18.188 9.583 -17.324 1.00 96.69 90 ALA A CA 1
ATOM 640 C C . ALA A 1 90 ? 17.943 9.644 -18.844 1.00 96.69 90 ALA A C 1
ATOM 642 O O . ALA A 1 90 ? 16.792 9.600 -19.268 1.00 96.69 90 ALA A O 1
ATOM 643 N N . SER A 1 91 ? 19.014 9.691 -19.648 1.00 97.38 91 SER A N 1
ATOM 644 C CA . SER A 1 91 ? 18.955 9.637 -21.118 1.00 97.38 91 SER A CA 1
ATOM 645 C C . SER A 1 91 ? 18.329 8.353 -21.648 1.00 97.38 91 SER A C 1
ATOM 647 O O . SER A 1 91 ? 17.755 8.355 -22.726 1.00 97.38 91 SER A O 1
ATOM 649 N N . ASP A 1 92 ? 18.430 7.262 -20.894 1.00 96.62 92 ASP A N 1
ATOM 650 C CA . ASP A 1 92 ? 18.025 5.938 -21.356 1.00 96.62 92 ASP A CA 1
ATOM 651 C C . ASP A 1 92 ? 16.594 5.607 -20.901 1.00 96.62 92 ASP A C 1
ATOM 653 O O . ASP A 1 92 ? 15.984 4.657 -21.395 1.00 96.62 92 ASP A O 1
ATOM 657 N N . LEU A 1 93 ? 16.031 6.403 -19.979 1.00 96.44 93 LEU A N 1
ATOM 658 C CA . LEU A 1 93 ? 14.680 6.215 -19.444 1.00 96.44 93 LEU A CA 1
ATOM 659 C C . LEU A 1 93 ? 13.594 6.388 -20.511 1.00 96.44 93 LEU A C 1
ATOM 661 O O . LEU A 1 93 ? 12.562 5.732 -20.424 1.00 96.44 93 LEU A O 1
ATOM 665 N N . GLU A 1 94 ? 13.814 7.220 -21.530 1.00 96.81 94 GLU A N 1
ATOM 666 C CA . GLU A 1 94 ? 12.849 7.401 -22.626 1.00 96.81 94 GLU A CA 1
ATOM 667 C C . GLU A 1 94 ? 12.750 6.185 -23.562 1.00 96.81 94 GLU A C 1
ATOM 669 O O . GLU A 1 94 ? 11.797 6.066 -24.332 1.00 96.81 94 GLU A O 1
ATOM 674 N N . HIS A 1 95 ? 13.709 5.259 -23.481 1.00 97.12 95 HIS A N 1
ATOM 675 C CA . HIS A 1 95 ? 13.790 4.076 -24.337 1.00 97.12 95 HIS A CA 1
ATOM 676 C C . HIS A 1 95 ? 13.438 2.769 -23.617 1.00 97.12 95 HIS A C 1
ATOM 678 O O . HIS A 1 95 ? 13.513 1.693 -24.219 1.00 97.12 95 HIS A O 1
ATOM 684 N N . VAL A 1 96 ? 13.061 2.827 -22.337 1.00 97.00 96 VAL A N 1
ATOM 685 C CA . VAL A 1 96 ? 12.698 1.621 -21.587 1.00 97.00 96 VAL A CA 1
ATOM 686 C C . VAL A 1 96 ? 11.407 1.006 -22.119 1.00 97.00 96 VAL A C 1
ATOM 688 O O . VAL A 1 96 ? 10.483 1.675 -22.577 1.00 97.00 96 VAL A O 1
ATOM 691 N N . THR A 1 97 ? 11.331 -0.312 -22.030 1.00 96.75 97 THR A N 1
ATOM 692 C CA . THR A 1 97 ? 10.213 -1.111 -22.524 1.00 96.75 97 THR A CA 1
ATOM 693 C C . THR A 1 97 ? 9.430 -1.723 -21.370 1.00 96.75 97 THR A C 1
ATOM 695 O O . THR A 1 97 ? 9.969 -1.986 -20.292 1.00 96.75 97 THR A O 1
ATOM 698 N N . LEU A 1 98 ? 8.162 -2.059 -21.623 1.00 96.44 98 LEU A N 1
ATOM 699 C CA . LEU A 1 98 ? 7.335 -2.813 -20.675 1.00 96.44 98 LEU A CA 1
ATOM 700 C C . LEU A 1 98 ? 8.016 -4.120 -20.238 1.00 96.44 98 LEU A C 1
ATOM 702 O O . LEU A 1 98 ? 8.007 -4.466 -19.062 1.00 96.44 98 LEU A O 1
ATOM 706 N N . ALA A 1 99 ? 8.653 -4.827 -21.174 1.00 96.75 99 ALA A N 1
ATOM 707 C CA . ALA A 1 99 ? 9.347 -6.077 -20.884 1.00 96.75 99 ALA A CA 1
ATOM 708 C C . ALA A 1 99 ? 10.545 -5.895 -19.935 1.00 96.75 99 ALA A C 1
ATOM 710 O O . ALA A 1 99 ? 10.871 -6.820 -19.198 1.00 96.75 99 ALA A O 1
ATOM 711 N N . GLN A 1 100 ? 11.205 -4.733 -19.944 1.00 95.31 100 GLN A N 1
ATOM 712 C CA . GLN A 1 100 ? 12.239 -4.402 -18.959 1.00 95.31 100 GLN A CA 1
ATOM 713 C C . GLN A 1 100 ? 11.616 -4.028 -17.609 1.00 95.31 100 GLN A C 1
ATOM 715 O O . GLN A 1 100 ? 12.116 -4.466 -16.581 1.00 95.31 100 GLN A O 1
ATOM 720 N N . ALA A 1 101 ? 10.502 -3.290 -17.604 1.00 95.25 101 ALA A N 1
ATOM 721 C CA . ALA A 1 101 ? 9.819 -2.883 -16.374 1.00 95.25 101 ALA A CA 1
ATOM 722 C C . ALA A 1 101 ? 9.231 -4.071 -15.590 1.00 95.25 101 ALA A C 1
ATOM 724 O O . ALA A 1 101 ? 9.229 -4.064 -14.364 1.00 95.25 101 ALA A O 1
ATOM 725 N N . LEU A 1 102 ? 8.757 -5.108 -16.291 1.00 94.31 102 LEU A N 1
ATOM 726 C CA . LEU A 1 102 ? 8.203 -6.324 -15.683 1.00 94.31 102 LEU A CA 1
ATOM 727 C C . LEU A 1 102 ? 9.273 -7.310 -15.176 1.00 94.31 102 LEU A C 1
ATOM 729 O O . LEU A 1 102 ? 8.925 -8.312 -14.554 1.00 94.31 102 LEU A O 1
ATOM 733 N N . LYS A 1 103 ? 10.565 -7.055 -15.430 1.00 90.12 103 LYS A N 1
ATOM 734 C CA . LYS A 1 103 ? 11.687 -7.850 -14.901 1.00 90.12 103 LYS A CA 1
ATOM 735 C C . LYS A 1 103 ? 12.139 -7.277 -13.565 1.00 90.12 103 LYS A C 1
ATOM 737 O O . LYS A 1 103 ? 13.185 -6.633 -13.480 1.00 90.12 103 LYS A O 1
ATOM 742 N N . HIS A 1 104 ? 11.288 -7.471 -12.567 1.00 70.38 104 HIS A N 1
ATOM 743 C CA . HIS A 1 104 ? 11.489 -6.953 -11.225 1.00 70.38 104 HIS A CA 1
ATOM 744 C C . HIS A 1 104 ? 12.358 -7.858 -10.348 1.00 70.38 104 HIS A C 1
ATOM 746 O O . HIS A 1 104 ? 12.340 -9.091 -10.569 1.00 70.38 104 HIS A O 1
#

Solvent-accessible surface area (backbone atoms only — not comparable to full-atom values): 6363 Å² total; per-residue (Å²): 109,46,73,43,76,51,65,76,34,42,64,61,51,54,53,36,25,76,68,60,35,66,39,35,41,46,38,62,48,36,49,75,76,40,34,71,61,55,52,52,48,19,60,75,49,73,29,58,79,40,60,59,37,69,66,56,30,52,51,48,62,76,45,61,94,61,81,65,60,74,82,71,57,90,77,87,84,84,82,75,91,59,66,74,56,65,84,58,56,78,87,54,61,84,71,65,48,70,75,55,65,72,57,112

pLDDT: mean 93.15, std 4.42, range [70.38, 97.38]